Protein AF-A0A1R2C7C6-F1 (afdb_monomer_lite)

Structure (mmCIF, N/CA/C/O backbone):
data_AF-A0A1R2C7C6-F1
#
_entry.id   AF-A0A1R2C7C6-F1
#
loop_
_atom_site.group_PDB
_atom_site.id
_atom_site.type_symbol
_atom_site.label_atom_id
_atom_site.label_alt_id
_atom_site.label_comp_id
_atom_site.label_asym_id
_atom_site.label_entity_id
_atom_site.label_seq_id
_atom_site.pdbx_PDB_ins_code
_atom_site.Cartn_x
_atom_site.Cartn_y
_atom_site.Cartn_z
_atom_site.occupancy
_atom_site.B_iso_or_equiv
_atom_site.auth_seq_id
_atom_site.auth_comp_id
_atom_site.auth_asym_id
_atom_site.auth_atom_id
_atom_site.pdbx_PDB_model_num
ATOM 1 N N . MET A 1 1 ? -15.044 -2.190 -12.563 1.00 42.47 1 MET A N 1
ATOM 2 C CA . MET A 1 1 ? -13.770 -2.725 -12.039 1.00 42.47 1 MET A CA 1
ATOM 3 C C . MET A 1 1 ? -14.100 -3.785 -11.008 1.00 42.47 1 MET A C 1
ATOM 5 O O . MET A 1 1 ? -14.872 -3.488 -10.106 1.00 42.47 1 MET A O 1
ATOM 9 N N . GLN A 1 2 ? -13.589 -5.001 -11.181 1.00 25.98 2 GLN A N 1
ATOM 10 C CA . GLN A 1 2 ? -13.716 -6.098 -10.220 1.00 25.98 2 GLN A CA 1
ATOM 11 C C . GLN A 1 2 ? -12.350 -6.311 -9.568 1.00 25.98 2 GLN A C 1
ATOM 13 O O . GLN A 1 2 ? -11.347 -6.401 -10.265 1.00 25.98 2 GLN A O 1
ATOM 18 N N . THR A 1 3 ? -12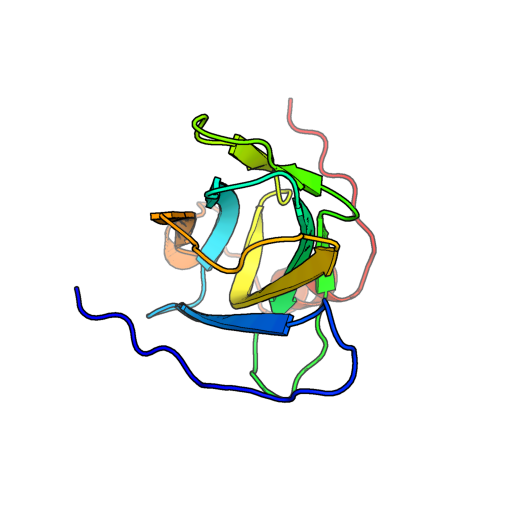.328 -6.350 -8.241 1.00 33.88 3 THR A N 1
ATOM 19 C CA . THR A 1 3 ? -11.130 -6.585 -7.433 1.00 33.88 3 THR A CA 1
ATOM 20 C C . THR A 1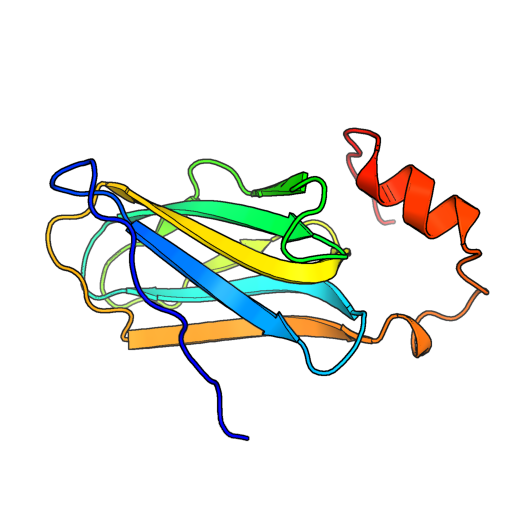 3 ? -11.215 -8.005 -6.890 1.00 33.88 3 THR A C 1
ATOM 22 O O . THR A 1 3 ? -12.184 -8.326 -6.202 1.00 33.88 3 THR A O 1
ATOM 25 N N . GLU A 1 4 ? -10.229 -8.853 -7.177 1.00 34.47 4 GLU A N 1
ATOM 26 C CA . GLU A 1 4 ? -10.112 -10.164 -6.531 1.00 34.47 4 GLU A CA 1
ATOM 27 C C . GLU A 1 4 ? -9.327 -10.039 -5.219 1.00 34.47 4 GLU A C 1
ATOM 29 O O . GLU A 1 4 ? -8.261 -9.424 -5.164 1.00 34.47 4 GLU A O 1
ATOM 34 N N . ILE A 1 5 ? -9.878 -10.610 -4.145 1.00 45.88 5 ILE A N 1
ATOM 35 C CA . ILE A 1 5 ? -9.259 -10.671 -2.817 1.00 45.88 5 ILE A CA 1
ATOM 36 C C . ILE A 1 5 ? -8.723 -12.092 -2.626 1.00 45.88 5 ILE A C 1
ATOM 38 O O . ILE A 1 5 ? -9.503 -13.041 -2.547 1.00 45.88 5 ILE A O 1
ATOM 42 N N . LEU A 1 6 ? -7.401 -12.242 -2.527 1.00 52.50 6 LEU A N 1
ATOM 43 C CA . LEU A 1 6 ? -6.754 -13.511 -2.180 1.00 52.50 6 LEU A CA 1
ATOM 44 C C . LEU A 1 6 ? -6.628 -13.616 -0.644 1.00 52.50 6 LEU A C 1
ATOM 46 O O . LEU A 1 6 ? -5.908 -12.842 -0.016 1.00 52.50 6 LEU A O 1
ATOM 50 N N . ASN A 1 7 ? -7.371 -14.552 -0.051 1.00 52.28 7 ASN A N 1
ATOM 51 C CA . ASN A 1 7 ? -7.373 -14.950 1.372 1.00 52.28 7 ASN A CA 1
ATOM 52 C C . ASN A 1 7 ? -6.259 -15.994 1.649 1.00 52.28 7 ASN A C 1
ATOM 54 O O . ASN A 1 7 ? -5.858 -16.673 0.713 1.00 52.28 7 ASN A O 1
ATOM 58 N N . HIS A 1 8 ? -5.770 -16.310 2.859 1.00 44.34 8 HIS A N 1
ATOM 59 C CA . HIS A 1 8 ? -5.776 -15.728 4.213 1.00 44.34 8 HIS A CA 1
ATOM 60 C C . HIS A 1 8 ? -4.809 -16.626 5.028 1.00 44.34 8 HIS A C 1
ATOM 62 O O . HIS A 1 8 ? -5.136 -17.790 5.237 1.00 44.34 8 HIS A O 1
ATOM 68 N N . ASP A 1 9 ? -3.660 -16.138 5.504 1.00 39.53 9 ASP A N 1
ATOM 69 C CA . ASP A 1 9 ? -2.874 -16.865 6.521 1.00 39.53 9 ASP A CA 1
ATOM 70 C C . ASP A 1 9 ? -3.230 -16.310 7.905 1.00 39.53 9 ASP A C 1
ATOM 72 O O . ASP A 1 9 ? -3.153 -15.102 8.151 1.00 39.53 9 ASP A O 1
ATOM 76 N N . ILE A 1 10 ? -3.709 -17.189 8.790 1.00 48.78 10 ILE A N 1
ATOM 77 C CA . ILE A 1 10 ? -4.137 -16.874 10.158 1.00 48.78 10 ILE A CA 1
ATOM 78 C C . ILE A 1 10 ? -3.099 -17.449 11.121 1.00 48.78 10 ILE A C 1
ATOM 80 O O . ILE A 1 10 ? -3.286 -18.536 11.651 1.00 48.78 10 ILE A O 1
ATOM 84 N N . GLU A 1 11 ? -2.039 -16.695 11.404 1.00 39.22 11 GLU A N 1
ATOM 85 C CA . GLU A 1 11 ? -1.188 -16.939 12.579 1.00 39.22 11 GLU A CA 1
ATOM 86 C C . GLU A 1 11 ? -0.814 -15.629 13.280 1.00 39.22 11 GLU A C 1
ATOM 88 O O . GLU A 1 11 ? 0.323 -15.176 13.310 1.00 39.22 11 GLU A O 1
ATOM 93 N N . SER A 1 12 ? -1.839 -14.987 13.839 1.00 43.91 12 SER A N 1
ATOM 94 C CA . SER A 1 12 ? -1.814 -14.187 15.071 1.00 43.91 12 SER A CA 1
ATOM 95 C C . SER A 1 12 ? -3.255 -13.723 15.294 1.00 43.91 12 SER A C 1
ATOM 97 O O . SER A 1 12 ? -3.919 -13.282 14.353 1.00 43.91 12 SER A O 1
ATOM 99 N N . LYS A 1 13 ? -3.798 -13.870 16.510 1.00 57.09 13 LYS A N 1
ATOM 100 C CA . LYS A 1 13 ? -5.247 -13.714 16.761 1.00 57.09 13 LYS A CA 1
ATOM 101 C C . LYS A 1 13 ? -5.834 -12.365 16.309 1.00 57.09 13 LYS A C 1
ATOM 103 O O . LYS A 1 13 ? -7.041 -12.315 16.089 1.00 57.09 13 LYS A O 1
ATOM 108 N N . ASN A 1 14 ? -5.022 -11.331 16.063 1.00 68.06 14 ASN A N 1
ATOM 109 C CA . ASN A 1 14 ? -5.485 -10.005 15.638 1.00 68.06 14 ASN A CA 1
ATOM 110 C C . ASN A 1 14 ? -4.760 -9.410 14.421 1.00 68.06 14 ASN A C 1
ATOM 112 O O . ASN A 1 14 ? -5.026 -8.252 14.098 1.00 68.06 14 ASN A O 1
ATOM 116 N N . SER A 1 15 ? -3.899 -10.167 13.729 1.00 78.00 15 SER A N 1
ATOM 117 C CA . SER A 1 15 ? -3.237 -9.665 12.521 1.00 78.00 15 SER A CA 1
ATOM 118 C C . SER A 1 15 ? -3.628 -10.433 11.269 1.00 78.00 15 SER A C 1
ATOM 120 O O . SER A 1 15 ? -3.767 -11.653 11.293 1.00 78.00 15 SER A O 1
ATOM 122 N N . PHE A 1 16 ? -3.785 -9.713 10.165 1.00 83.19 16 PHE A N 1
ATOM 123 C CA . PHE A 1 16 ? -4.037 -10.290 8.849 1.00 83.19 16 PHE A CA 1
ATOM 124 C C . PHE A 1 16 ? -3.449 -9.391 7.766 1.00 83.19 16 PHE A C 1
ATOM 126 O O . PHE A 1 16 ? -3.108 -8.235 8.020 1.00 83.19 16 PHE A O 1
ATOM 133 N N . SER A 1 17 ? -3.362 -9.914 6.549 1.00 87.81 17 SER A N 1
ATOM 134 C CA . SER A 1 17 ? -2.851 -9.167 5.408 1.00 87.81 17 SER A CA 1
ATOM 135 C C . SER A 1 17 ? -3.863 -9.164 4.275 1.00 87.81 17 SER A C 1
ATOM 137 O O . SER A 1 17 ? -4.523 -10.168 4.023 1.00 87.81 17 SER A O 1
ATOM 139 N N . VAL A 1 18 ? -3.937 -8.045 3.563 1.00 87.88 18 VAL A N 1
ATOM 140 C CA . VAL A 1 18 ? -4.631 -7.937 2.277 1.00 87.88 18 VAL A CA 1
ATOM 141 C C . VAL A 1 18 ? -3.586 -7.675 1.212 1.00 87.88 18 VAL A C 1
ATOM 143 O O . VAL A 1 18 ? -2.789 -6.747 1.354 1.00 87.88 18 VAL A O 1
ATOM 146 N N . ILE A 1 19 ? -3.585 -8.483 0.156 1.00 90.12 19 ILE A N 1
ATOM 147 C CA . ILE A 1 19 ? -2.737 -8.275 -1.015 1.00 90.12 19 ILE A CA 1
ATOM 148 C C . ILE A 1 19 ? -3.633 -7.886 -2.183 1.00 90.12 19 ILE A C 1
ATOM 150 O O . ILE A 1 19 ? -4.606 -8.571 -2.485 1.00 90.12 19 ILE A O 1
ATOM 154 N N . LEU A 1 20 ? -3.289 -6.781 -2.833 1.00 87.56 20 LEU A N 1
ATOM 155 C CA . LEU A 1 20 ? -3.960 -6.266 -4.016 1.00 87.56 20 LEU A CA 1
ATOM 156 C C . LEU A 1 20 ? -3.004 -6.343 -5.202 1.00 87.56 20 LEU A C 1
ATOM 158 O O . LEU A 1 20 ? -1.845 -5.935 -5.085 1.00 87.56 20 LEU A O 1
ATOM 162 N N . SER A 1 21 ? -3.495 -6.835 -6.337 1.00 88.00 21 SER A N 1
ATOM 163 C CA . SER A 1 21 ? -2.807 -6.725 -7.623 1.00 88.00 21 SER A CA 1
ATOM 164 C C . SER A 1 21 ? -3.324 -5.498 -8.370 1.00 88.00 21 SER A C 1
ATOM 166 O O . SER A 1 21 ? -4.524 -5.236 -8.381 1.00 88.00 21 SER A O 1
ATOM 168 N N . LEU A 1 22 ? -2.416 -4.728 -8.961 1.00 83.81 22 LEU A N 1
ATOM 169 C CA . LEU A 1 22 ? -2.742 -3.628 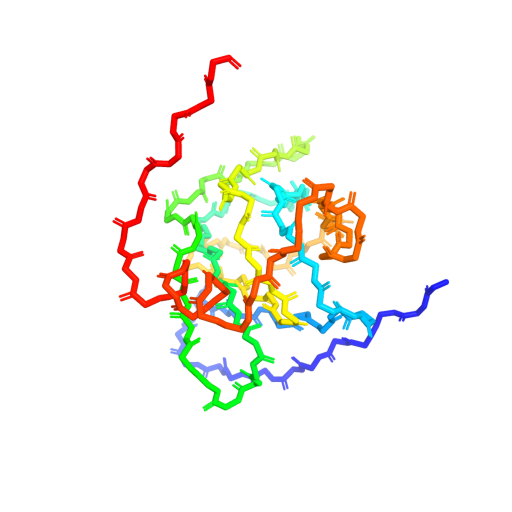-9.864 1.00 83.81 22 LEU A CA 1
ATOM 170 C C . LEU A 1 22 ? -2.782 -4.154 -11.298 1.00 83.81 22 LEU A C 1
ATOM 172 O O . LEU A 1 22 ? -1.993 -5.034 -11.636 1.00 83.81 22 LEU A O 1
ATOM 176 N N . ASP A 1 23 ? -3.618 -3.589 -12.166 1.00 79.50 23 ASP A N 1
ATOM 177 C CA . ASP A 1 23 ? -3.716 -4.010 -13.577 1.00 79.50 23 ASP A CA 1
ATOM 178 C C . ASP A 1 23 ? -2.384 -3.846 -14.327 1.00 79.50 23 ASP A C 1
ATOM 180 O O . ASP A 1 23 ? -1.995 -4.677 -15.149 1.00 79.50 23 ASP A O 1
ATOM 184 N N . GLU A 1 24 ? -1.593 -2.849 -13.944 1.00 79.25 24 GLU A N 1
ATOM 185 C CA . GLU A 1 24 ? -0.283 -2.546 -14.513 1.00 79.25 24 GLU A CA 1
ATOM 186 C C . GLU A 1 24 ? 0.679 -1.983 -13.461 1.00 79.25 24 GLU A C 1
ATOM 188 O O . GLU A 1 24 ? 0.288 -1.662 -12.334 1.00 79.25 24 GLU A O 1
ATOM 193 N N . LEU A 1 25 ? 1.958 -1.873 -13.824 1.00 81.62 25 LEU A N 1
ATOM 194 C CA . LEU A 1 25 ? 2.967 -1.279 -12.953 1.00 81.62 25 LEU A CA 1
ATOM 195 C C . LEU A 1 25 ? 2.674 0.218 -12.761 1.00 81.62 25 LEU A C 1
ATOM 197 O O . LEU A 1 25 ? 2.629 0.989 -13.719 1.00 81.62 25 LEU A O 1
ATOM 201 N N . SER A 1 26 ? 2.494 0.629 -11.510 1.00 82.81 26 SER A N 1
ATOM 202 C CA . SER A 1 26 ? 2.074 1.985 -11.152 1.00 82.81 26 SER A CA 1
ATOM 203 C C . SER A 1 26 ? 2.891 2.530 -9.989 1.00 82.81 26 SER A C 1
ATOM 205 O O . SER A 1 26 ? 3.329 1.778 -9.126 1.00 82.81 26 SER A O 1
ATOM 207 N N . CYS A 1 27 ? 3.059 3.844 -9.912 1.00 86.44 27 CYS A N 1
ATOM 208 C CA . CYS A 1 27 ? 3.674 4.504 -8.767 1.00 86.44 27 CYS A CA 1
ATOM 209 C C . CYS A 1 27 ? 2.603 4.852 -7.730 1.00 86.44 27 CYS A C 1
ATOM 211 O O . CYS A 1 27 ? 1.806 5.779 -7.911 1.00 86.44 27 CYS A O 1
ATOM 213 N N . LEU A 1 28 ? 2.580 4.098 -6.630 1.00 85.94 28 LEU A N 1
ATOM 214 C CA . LEU A 1 28 ? 1.631 4.263 -5.535 1.00 85.94 28 LEU A CA 1
ATOM 215 C C . LEU A 1 28 ? 1.996 5.493 -4.697 1.00 85.94 28 LEU A C 1
ATOM 217 O O . LEU A 1 28 ? 3.031 5.525 -4.028 1.00 85.94 28 LEU A O 1
ATOM 221 N N . ARG A 1 29 ? 1.115 6.496 -4.681 1.00 86.38 29 ARG A N 1
ATOM 222 C CA . ARG A 1 29 ? 1.297 7.750 -3.929 1.00 86.38 29 ARG A CA 1
ATOM 223 C C . ARG A 1 29 ? 0.672 7.701 -2.543 1.00 86.38 29 ARG A C 1
ATOM 225 O O . ARG A 1 29 ? 1.248 8.229 -1.587 1.00 86.38 29 ARG A O 1
ATOM 232 N N . SER A 1 30 ? -0.511 7.100 -2.438 1.00 86.44 30 SER A N 1
ATOM 233 C CA . SER A 1 30 ? -1.186 6.932 -1.159 1.00 86.44 30 SER A CA 1
ATOM 234 C C . SER A 1 30 ? -2.207 5.807 -1.161 1.00 86.44 30 SER A C 1
ATOM 236 O O . SER A 1 30 ? -2.832 5.522 -2.180 1.00 86.44 30 SER A O 1
ATOM 238 N N . VAL A 1 31 ? -2.457 5.264 0.024 1.00 88.38 31 VAL A N 1
ATOM 239 C CA . VAL A 1 31 ? -3.586 4.379 0.312 1.00 88.38 31 VAL A CA 1
ATOM 240 C C . VAL A 1 31 ? -4.622 5.159 1.108 1.00 88.38 31 VAL A C 1
ATOM 242 O O . VAL A 1 31 ? -4.279 5.792 2.107 1.00 88.38 31 VAL A O 1
ATOM 245 N N . LEU A 1 32 ? -5.877 5.133 0.674 1.00 87.31 32 LEU A N 1
ATOM 246 C CA . LEU A 1 32 ? -6.999 5.671 1.427 1.00 87.31 32 LEU A CA 1
ATOM 247 C C . LEU A 1 32 ? -7.768 4.500 2.000 1.00 87.31 32 LEU A C 1
ATOM 249 O O . LEU A 1 32 ? -8.135 3.579 1.277 1.00 87.31 32 LEU A O 1
ATOM 253 N N . ILE A 1 33 ? -7.999 4.534 3.302 1.00 87.31 33 ILE A N 1
ATOM 254 C CA . ILE A 1 33 ? -8.653 3.437 3.996 1.00 87.31 33 ILE A CA 1
ATOM 255 C C . ILE A 1 33 ? -9.663 3.972 5.000 1.00 87.31 33 ILE A C 1
ATOM 257 O O . ILE A 1 33 ? -9.373 4.887 5.774 1.00 87.31 33 ILE A O 1
ATOM 261 N N . LYS A 1 34 ? -10.852 3.377 4.989 1.00 83.94 34 LYS A N 1
ATOM 262 C CA . LYS A 1 34 ? -11.884 3.553 6.005 1.00 83.94 34 LYS A CA 1
ATOM 263 C C . LYS A 1 34 ? -12.074 2.224 6.718 1.00 83.94 34 LYS A C 1
ATOM 265 O O . LYS A 1 34 ? -12.349 1.204 6.086 1.00 83.94 34 LYS A O 1
ATOM 270 N N . TYR A 1 35 ? -11.913 2.236 8.033 1.00 83.25 35 TYR A N 1
ATOM 271 C CA . TYR A 1 35 ? -11.935 1.029 8.850 1.00 83.25 35 TYR A CA 1
ATOM 272 C C . TYR A 1 35 ? -12.953 1.162 9.983 1.00 83.25 35 TYR A C 1
ATOM 274 O O . TYR A 1 35 ? -13.168 2.254 10.518 1.00 83.25 35 TYR A O 1
ATOM 282 N N . SER A 1 36 ? -13.604 0.052 10.338 1.00 82.44 36 SER A N 1
ATOM 283 C CA . SER A 1 36 ? -14.685 0.045 11.329 1.00 82.44 36 SER A CA 1
ATOM 284 C C . SER A 1 36 ? -14.223 0.340 12.751 1.00 82.44 36 SER A C 1
ATOM 286 O O . SER A 1 36 ? -15.036 0.746 13.570 1.00 82.44 36 SER A O 1
ATOM 288 N N . THR A 1 37 ? -12.950 0.149 13.079 1.00 84.12 37 THR A N 1
ATOM 289 C CA . THR A 1 37 ? -12.397 0.408 14.418 1.00 84.12 37 THR A CA 1
ATOM 290 C C . THR A 1 37 ? -11.032 1.079 14.315 1.00 84.12 37 THR A C 1
ATOM 292 O O . THR A 1 37 ? -10.583 1.456 13.233 1.00 84.12 37 THR A O 1
ATOM 295 N N . ARG A 1 38 ? -10.346 1.258 15.448 1.00 86.38 38 ARG A N 1
ATOM 296 C CA . ARG A 1 38 ? -8.918 1.569 15.420 1.00 86.38 38 ARG A CA 1
ATOM 297 C C . ARG A 1 38 ? -8.146 0.350 14.913 1.00 86.38 38 ARG A C 1
ATOM 299 O O . ARG A 1 38 ? -8.414 -0.762 15.365 1.00 86.38 38 ARG A O 1
ATOM 306 N N . ALA A 1 39 ? -7.192 0.575 14.016 1.00 87.50 39 ALA A N 1
ATOM 307 C CA . ALA A 1 39 ? -6.205 -0.426 13.643 1.00 87.50 39 ALA A CA 1
ATOM 308 C C . ALA A 1 39 ? -4.831 0.201 13.393 1.00 87.50 39 ALA A C 1
ATOM 310 O O . ALA A 1 39 ? -4.719 1.384 13.060 1.00 87.50 39 ALA A O 1
ATOM 311 N N . VAL A 1 40 ? -3.790 -0.607 13.566 1.00 90.31 40 VAL A N 1
ATOM 312 C CA . VAL A 1 40 ? -2.413 -0.263 13.196 1.00 90.31 40 VAL A CA 1
ATOM 313 C C . VAL A 1 40 ? -2.062 -1.057 11.953 1.00 90.31 40 VAL A C 1
ATOM 315 O O . VAL A 1 40 ? -2.181 -2.281 11.969 1.00 90.31 40 VAL A O 1
ATOM 318 N N . ILE A 1 41 ? -1.640 -0.377 10.888 1.00 91.38 41 ILE A N 1
ATOM 319 C CA . ILE A 1 41 ? -1.347 -1.032 9.614 1.00 91.38 41 ILE A CA 1
ATOM 320 C C . ILE A 1 41 ? 0.051 -0.713 9.086 1.00 91.38 41 ILE A C 1
ATOM 322 O O . ILE A 1 41 ? 0.577 0.384 9.282 1.00 91.38 41 ILE A O 1
ATOM 326 N N . ASN A 1 42 ? 0.634 -1.656 8.354 1.00 93.56 42 ASN A N 1
ATOM 327 C CA . ASN A 1 42 ? 1.769 -1.414 7.469 1.00 93.56 42 ASN A CA 1
ATOM 328 C C . ASN A 1 42 ? 1.311 -1.484 6.018 1.00 93.56 42 ASN A C 1
ATOM 330 O O . ASN A 1 42 ? 0.431 -2.270 5.681 1.00 93.56 42 ASN A O 1
ATOM 334 N N . VAL A 1 43 ? 1.959 -0.708 5.156 1.00 93.69 43 VAL A N 1
ATOM 335 C CA . VAL A 1 43 ? 1.790 -0.805 3.705 1.00 93.69 43 VAL A CA 1
ATOM 336 C C . VAL A 1 43 ? 3.133 -1.186 3.105 1.00 93.69 43 VAL A C 1
ATOM 338 O O . VAL A 1 43 ? 4.144 -0.545 3.395 1.00 93.69 43 VAL A O 1
ATOM 341 N N . SER A 1 44 ? 3.143 -2.215 2.270 1.00 94.06 44 SER A N 1
ATOM 342 C CA . SER A 1 44 ? 4.310 -2.657 1.511 1.00 94.06 44 SER A CA 1
ATOM 343 C C . SER A 1 44 ? 3.945 -2.808 0.036 1.00 94.06 44 SER A C 1
ATOM 345 O O . SER A 1 44 ? 2.785 -3.035 -0.297 1.00 94.06 44 SER A O 1
ATOM 347 N N . VAL A 1 45 ? 4.923 -2.683 -0.852 1.00 92.88 45 VAL A N 1
ATOM 348 C CA . VAL A 1 45 ? 4.737 -2.792 -2.303 1.00 92.88 45 VAL A CA 1
ATOM 349 C C . VAL A 1 45 ? 5.758 -3.742 -2.915 1.00 92.88 45 VAL A C 1
ATOM 351 O O . VAL A 1 45 ? 6.852 -3.903 -2.377 1.00 92.88 45 VAL A O 1
ATOM 354 N N . ALA A 1 46 ? 5.405 -4.370 -4.034 1.00 89.31 46 ALA A N 1
ATOM 355 C CA . ALA A 1 46 ? 6.299 -5.252 -4.780 1.00 89.31 46 ALA A CA 1
ATOM 356 C C . ALA A 1 46 ? 6.003 -5.222 -6.289 1.00 89.31 46 ALA A C 1
ATOM 358 O O . ALA A 1 46 ? 4.884 -4.924 -6.717 1.00 89.31 46 ALA A O 1
ATOM 359 N N . LYS A 1 47 ? 7.004 -5.570 -7.108 1.00 85.69 47 LYS A N 1
ATOM 360 C CA . LYS A 1 47 ? 6.860 -5.798 -8.564 1.00 85.69 47 LYS A CA 1
ATOM 361 C C . LYS A 1 47 ? 6.330 -7.195 -8.908 1.00 85.69 47 LYS A C 1
ATOM 363 O O . LYS A 1 47 ? 5.695 -7.374 -9.939 1.00 85.69 47 LYS A O 1
ATOM 368 N N . SER A 1 48 ? 6.603 -8.176 -8.053 1.00 85.38 48 SER A N 1
ATOM 369 C CA . SER A 1 48 ? 6.213 -9.580 -8.212 1.00 85.38 48 SER A CA 1
ATOM 370 C C . SER A 1 48 ? 5.683 -10.106 -6.884 1.00 85.38 48 SER A C 1
ATOM 372 O O . SER A 1 48 ? 6.189 -9.708 -5.835 1.00 85.38 48 SER A O 1
ATOM 374 N N . LEU A 1 49 ? 4.696 -11.002 -6.924 1.00 81.94 49 LEU A N 1
ATOM 375 C CA . LEU A 1 49 ? 4.073 -11.576 -5.729 1.00 81.94 49 LEU A CA 1
ATOM 376 C C . LEU A 1 49 ? 5.094 -12.312 -4.841 1.00 81.94 49 LEU A C 1
ATOM 378 O O . LEU A 1 49 ? 5.082 -12.155 -3.623 1.00 81.94 49 LEU A O 1
ATOM 382 N N . ASN A 1 50 ? 6.023 -13.036 -5.475 1.00 86.44 50 ASN A N 1
ATOM 383 C CA . ASN A 1 50 ? 7.095 -13.793 -4.816 1.00 86.44 50 ASN A CA 1
ATOM 384 C C . ASN A 1 50 ? 8.403 -12.988 -4.690 1.00 86.44 50 ASN A C 1
ATOM 386 O O . ASN A 1 50 ? 9.455 -13.552 -4.398 1.00 86.44 50 ASN A O 1
ATOM 390 N N . GLY A 1 51 ? 8.366 -11.688 -4.996 1.00 83.19 51 GLY A N 1
ATOM 391 C CA . GLY A 1 51 ? 9.537 -10.818 -4.985 1.00 83.19 51 GLY A CA 1
ATOM 392 C C . GLY A 1 51 ? 9.807 -10.173 -3.627 1.00 83.19 51 GLY A C 1
ATOM 393 O O . GLY A 1 51 ? 9.155 -10.448 -2.619 1.00 83.19 51 GLY A O 1
ATOM 394 N N . GLN A 1 52 ? 10.770 -9.251 -3.620 1.00 87.12 52 GLN A N 1
ATOM 395 C CA . GLN A 1 52 ? 11.046 -8.416 -2.458 1.00 87.12 52 GLN A CA 1
ATOM 396 C C . GLN A 1 52 ? 9.901 -7.425 -2.214 1.00 87.12 52 GLN A C 1
ATOM 398 O O . GLN A 1 52 ? 9.491 -6.684 -3.109 1.00 87.12 52 GLN A O 1
ATOM 403 N N . TRP A 1 53 ? 9.429 -7.391 -0.968 1.00 89.31 53 TRP A N 1
ATOM 404 C CA . TRP A 1 53 ? 8.438 -6.430 -0.498 1.00 89.31 53 TRP A CA 1
ATOM 405 C C . TRP A 1 53 ? 9.125 -5.228 0.144 1.00 89.31 53 TRP A C 1
ATOM 407 O O . TRP A 1 53 ? 9.843 -5.357 1.136 1.00 89.31 53 TRP A O 1
ATOM 417 N N . VAL A 1 54 ? 8.870 -4.045 -0.404 1.00 91.19 54 VAL A N 1
ATOM 418 C CA . VAL A 1 54 ? 9.412 -2.774 0.082 1.00 91.19 54 VAL A CA 1
ATOM 419 C C . VAL A 1 54 ? 8.375 -2.106 0.964 1.00 91.19 54 VAL A C 1
ATOM 421 O O . VAL A 1 54 ? 7.234 -1.898 0.551 1.00 91.19 54 VAL A O 1
ATOM 424 N N . ARG A 1 55 ? 8.744 -1.763 2.198 1.00 91.00 55 ARG A N 1
ATOM 425 C CA . ARG A 1 55 ? 7.815 -1.128 3.136 1.00 91.00 55 ARG A CA 1
ATOM 426 C C . ARG A 1 55 ? 7.630 0.347 2.781 1.00 91.00 55 ARG A C 1
ATOM 428 O O . ARG A 1 55 ? 8.565 1.129 2.890 1.00 91.00 55 ARG A O 1
ATOM 435 N N . ALA A 1 56 ? 6.409 0.709 2.400 1.00 90.00 56 ALA A N 1
ATOM 436 C CA . ALA A 1 56 ? 6.021 2.048 1.965 1.00 90.00 56 ALA A CA 1
ATOM 437 C C . ALA A 1 56 ? 5.480 2.923 3.108 1.00 90.00 56 ALA A C 1
ATOM 439 O O . ALA A 1 56 ? 5.651 4.138 3.105 1.00 90.00 56 ALA A O 1
ATOM 440 N N . ALA A 1 57 ? 4.823 2.311 4.098 1.00 91.81 57 ALA A N 1
ATOM 441 C CA . ALA A 1 57 ? 4.374 2.982 5.314 1.00 91.81 57 ALA A CA 1
ATOM 442 C C . ALA A 1 57 ? 4.429 2.021 6.506 1.00 91.81 57 ALA A C 1
ATOM 444 O O . ALA A 1 57 ? 4.174 0.822 6.362 1.00 91.81 57 ALA A O 1
ATOM 445 N N . ARG A 1 58 ? 4.749 2.549 7.692 1.00 92.38 58 ARG A N 1
ATOM 446 C CA . ARG A 1 58 ? 4.906 1.763 8.921 1.00 92.38 58 ARG A CA 1
ATOM 447 C C . ARG A 1 58 ? 3.991 2.278 10.025 1.00 92.38 58 ARG A C 1
ATOM 449 O O . ARG A 1 58 ? 3.954 3.480 10.266 1.00 92.38 58 ARG A O 1
ATOM 456 N N . ASN A 1 59 ? 3.330 1.355 10.721 1.00 91.25 59 ASN A N 1
ATOM 457 C CA . ASN A 1 59 ? 2.506 1.598 11.905 1.00 91.25 59 ASN A CA 1
ATOM 458 C C . ASN A 1 59 ? 1.499 2.748 11.718 1.00 91.25 59 ASN A C 1
ATOM 460 O O . ASN A 1 59 ? 1.268 3.549 12.625 1.00 91.25 59 ASN A O 1
ATOM 464 N N . ALA A 1 60 ? 0.913 2.854 10.526 1.00 89.56 60 ALA A N 1
ATOM 465 C CA . ALA A 1 60 ? -0.097 3.852 10.234 1.00 89.56 60 ALA A CA 1
ATOM 466 C C . ALA A 1 60 ? -1.356 3.545 11.051 1.00 89.56 60 ALA A C 1
ATOM 468 O O . ALA A 1 60 ? -1.926 2.460 10.957 1.00 89.56 60 ALA A O 1
ATOM 469 N N . ILE A 1 61 ? -1.786 4.510 11.861 1.00 89.94 61 ILE A N 1
ATOM 470 C CA . ILE A 1 61 ? -2.988 4.371 12.679 1.00 89.94 61 ILE A CA 1
ATOM 471 C C . ILE A 1 61 ? -4.189 4.825 11.854 1.00 89.94 61 ILE A C 1
ATOM 473 O O . ILE A 1 61 ? -4.252 5.973 11.403 1.00 89.94 61 ILE A O 1
ATOM 477 N N . VAL A 1 62 ? -5.152 3.925 11.694 1.00 87.12 62 VAL A N 1
ATOM 478 C CA . VAL A 1 62 ? -6.477 4.213 11.141 1.00 87.12 62 VAL A CA 1
ATOM 479 C C . VAL A 1 62 ? -7.483 4.182 12.283 1.00 87.12 62 VAL A C 1
ATOM 481 O O . VAL A 1 62 ? -7.350 3.383 13.209 1.00 87.12 62 VAL A O 1
ATOM 484 N N . THR A 1 63 ? -8.452 5.090 12.270 1.00 85.81 63 THR A N 1
ATOM 485 C CA . THR A 1 63 ? -9.452 5.230 13.335 1.00 85.81 63 THR A CA 1
ATOM 486 C C . THR A 1 63 ? -10.861 5.171 12.764 1.00 85.81 63 THR A C 1
ATOM 488 O O . THR A 1 63 ? -11.072 5.358 11.566 1.00 85.81 63 THR A O 1
ATOM 491 N N . HIS A 1 64 ? -11.826 4.890 13.639 1.00 83.12 64 HIS A N 1
ATOM 492 C CA . HIS A 1 64 ? -13.220 4.690 13.266 1.00 83.12 64 HIS A CA 1
ATOM 493 C C . HIS A 1 64 ? -13.801 5.872 12.468 1.00 83.12 64 HIS A C 1
ATOM 495 O O . HIS A 1 64 ? -13.625 7.038 12.829 1.00 83.12 64 HIS A O 1
ATOM 501 N N . SER A 1 65 ? -14.560 5.543 11.418 1.00 70.94 65 SER A N 1
ATOM 502 C CA . SER A 1 65 ? -15.456 6.450 10.682 1.00 70.94 65 SER A CA 1
ATOM 503 C C . SER A 1 65 ? -14.820 7.630 9.938 1.00 70.94 65 SER A C 1
ATOM 505 O O . SER A 1 65 ? -15.547 8.468 9.406 1.00 70.94 65 SER A O 1
ATOM 507 N N . LYS A 1 66 ? -13.490 7.681 9.800 1.00 79.56 66 LYS A N 1
ATOM 508 C CA . LYS A 1 66 ? -12.805 8.656 8.935 1.00 79.56 66 LYS A CA 1
ATOM 509 C C . LYS A 1 66 ? -11.970 7.944 7.879 1.00 79.56 66 LYS A C 1
ATOM 511 O O . LYS A 1 66 ? -11.237 7.012 8.193 1.00 79.56 66 LYS A O 1
ATOM 516 N N . ILE A 1 67 ? -12.058 8.415 6.634 1.00 80.88 67 ILE A N 1
ATOM 517 C CA . ILE A 1 67 ? -11.116 8.006 5.591 1.00 80.88 67 ILE A CA 1
ATOM 518 C C . ILE A 1 67 ? -9.744 8.548 5.987 1.00 80.88 67 ILE A C 1
ATOM 520 O O . ILE A 1 67 ? -9.574 9.750 6.213 1.00 80.88 67 ILE A O 1
ATOM 524 N N . ARG A 1 68 ? -8.763 7.655 6.092 1.00 87.44 68 ARG A N 1
ATOM 525 C CA . ARG A 1 68 ? -7.378 8.011 6.376 1.00 87.44 68 ARG A CA 1
ATOM 526 C C . ARG A 1 68 ? -6.542 7.848 5.120 1.00 87.44 68 ARG A C 1
ATOM 528 O O . ARG A 1 68 ? -6.475 6.760 4.562 1.00 87.44 68 ARG A O 1
ATOM 535 N N . THR A 1 69 ? -5.853 8.917 4.735 1.00 88.12 69 THR A N 1
ATOM 536 C CA . THR A 1 69 ? -4.849 8.887 3.669 1.00 88.12 69 THR A CA 1
ATOM 537 C C . THR A 1 69 ? -3.475 8.581 4.254 1.00 88.12 69 THR A C 1
ATOM 539 O O . THR A 1 69 ? -2.981 9.306 5.120 1.00 88.12 69 THR A O 1
ATOM 542 N N . ILE A 1 70 ? -2.843 7.521 3.763 1.00 88.25 70 ILE A N 1
ATOM 543 C CA . ILE A 1 70 ? -1.503 7.072 4.140 1.00 88.25 70 ILE A CA 1
ATOM 544 C C . ILE A 1 70 ? -0.593 7.316 2.942 1.00 88.25 70 ILE A C 1
ATOM 546 O O . ILE A 1 70 ? -0.764 6.687 1.901 1.00 88.25 70 ILE A O 1
ATOM 550 N N . LYS A 1 71 ? 0.350 8.254 3.067 1.00 88.19 71 LYS A N 1
ATOM 551 C CA . LYS A 1 71 ? 1.308 8.572 1.998 1.00 88.19 71 LYS A CA 1
ATOM 552 C C . LYS A 1 71 ? 2.368 7.473 1.903 1.00 88.19 71 LYS A C 1
ATOM 554 O O . LYS A 1 71 ? 2.900 7.059 2.927 1.00 88.19 71 LYS A O 1
ATOM 559 N N . THR A 1 72 ? 2.675 7.041 0.683 1.00 82.56 72 THR A N 1
ATOM 560 C CA . THR A 1 72 ? 3.602 5.931 0.389 1.00 82.56 72 THR A CA 1
ATOM 561 C C . THR A 1 72 ? 4.845 6.360 -0.388 1.00 82.56 72 THR A C 1
ATOM 563 O O . THR A 1 72 ? 5.663 5.515 -0.724 1.00 82.56 72 THR A O 1
ATOM 566 N N . GLY A 1 73 ? 4.999 7.654 -0.689 1.00 76.81 73 GLY A N 1
ATOM 567 C CA . GLY A 1 73 ? 6.221 8.189 -1.304 1.00 76.81 73 GLY A CA 1
ATOM 568 C C . GLY A 1 73 ? 6.385 7.917 -2.803 1.00 76.81 73 GLY A C 1
ATOM 569 O O . GLY A 1 73 ? 7.501 8.011 -3.294 1.00 76.81 73 GLY A O 1
ATOM 570 N N . SER A 1 74 ? 5.301 7.612 -3.530 1.00 80.50 74 SER A N 1
ATOM 571 C CA . SER A 1 74 ? 5.310 7.371 -4.989 1.00 80.50 74 SER A CA 1
ATOM 572 C C . SER A 1 74 ? 6.116 6.138 -5.423 1.00 80.50 74 SER A C 1
ATOM 574 O O . SER A 1 74 ? 6.759 6.155 -6.469 1.00 80.50 74 SER A O 1
ATOM 576 N N . LEU A 1 75 ? 6.084 5.058 -4.641 1.00 82.50 75 LEU A N 1
ATOM 577 C CA . LEU A 1 75 ? 6.869 3.857 -4.932 1.00 82.50 75 LEU A CA 1
ATOM 578 C C . LEU A 1 75 ? 6.260 3.027 -6.078 1.00 82.50 75 LEU A C 1
ATOM 580 O O . LEU A 1 75 ? 5.041 2.822 -6.087 1.00 82.50 75 LEU A O 1
ATOM 584 N N . PRO A 1 76 ? 7.077 2.504 -7.013 1.00 85.69 76 PRO A N 1
ATOM 585 C CA . PRO A 1 76 ? 6.593 1.628 -8.073 1.00 85.69 76 PRO A CA 1
ATOM 586 C C . PRO A 1 76 ? 6.071 0.306 -7.493 1.00 85.69 76 PRO A C 1
ATOM 588 O O . PRO A 1 76 ? 6.710 -0.329 -6.657 1.00 85.69 76 PRO A O 1
ATOM 591 N N . ALA A 1 77 ? 4.898 -0.121 -7.944 1.00 87.94 77 ALA A N 1
ATOM 592 C CA . ALA A 1 77 ? 4.161 -1.252 -7.409 1.00 87.94 77 ALA A CA 1
ATOM 593 C C . ALA A 1 77 ? 3.365 -1.946 -8.520 1.00 87.94 77 ALA A C 1
ATOM 595 O O . ALA A 1 77 ? 2.719 -1.298 -9.340 1.00 87.94 77 ALA A O 1
ATOM 596 N N . LYS A 1 78 ? 3.393 -3.277 -8.528 1.00 88.19 78 LYS A N 1
ATOM 597 C CA . LYS A 1 78 ? 2.409 -4.136 -9.210 1.00 88.19 78 LYS A CA 1
ATOM 598 C C . LYS A 1 78 ? 1.510 -4.829 -8.184 1.00 88.19 78 LYS A C 1
ATOM 600 O O . LYS A 1 78 ? 0.362 -5.139 -8.478 1.00 88.19 78 LYS A O 1
ATOM 605 N N . TYR A 1 79 ? 2.027 -5.020 -6.972 1.00 90.31 79 TYR A N 1
ATOM 606 C CA . TYR A 1 79 ? 1.322 -5.570 -5.827 1.00 90.31 79 TYR A CA 1
ATOM 607 C C . TYR A 1 79 ? 1.440 -4.624 -4.633 1.00 90.31 79 TYR A C 1
ATOM 609 O O . TYR A 1 79 ? 2.497 -4.030 -4.405 1.00 90.31 79 TYR A O 1
ATOM 617 N N . VAL A 1 80 ? 0.365 -4.512 -3.858 1.00 92.12 80 VAL A N 1
ATOM 618 C CA . VAL A 1 80 ? 0.307 -3.741 -2.611 1.00 92.12 80 VAL A CA 1
ATOM 619 C C . VAL A 1 80 ? -0.170 -4.665 -1.501 1.00 92.12 80 VAL A C 1
ATOM 621 O O . VAL A 1 80 ? -1.225 -5.278 -1.621 1.00 92.12 80 VAL A O 1
ATOM 624 N N . LYS A 1 81 ? 0.595 -4.760 -0.416 1.00 93.44 81 LYS A N 1
ATOM 625 C CA . LYS A 1 81 ? 0.253 -5.525 0.782 1.00 93.44 81 LYS A CA 1
ATOM 626 C C . LYS A 1 81 ? -0.049 -4.569 1.918 1.00 93.44 81 LYS A C 1
ATOM 628 O O . LYS A 1 81 ? 0.753 -3.685 2.213 1.00 93.44 81 LYS A O 1
ATOM 633 N N . ILE A 1 82 ? -1.184 -4.770 2.568 1.00 92.12 82 ILE A N 1
ATOM 634 C CA . ILE A 1 82 ? -1.578 -4.046 3.770 1.00 92.12 82 ILE A CA 1
ATOM 635 C C . ILE A 1 82 ? -1.629 -5.050 4.909 1.00 92.12 82 ILE A C 1
ATOM 637 O O . ILE A 1 82 ? -2.492 -5.923 4.920 1.00 92.12 82 ILE A O 1
ATOM 641 N N . ASP A 1 83 ? -0.694 -4.935 5.847 1.00 91.06 83 ASP A N 1
ATOM 642 C CA . ASP A 1 83 ? -0.678 -5.752 7.056 1.00 91.06 83 ASP A CA 1
ATOM 643 C C . ASP A 1 83 ? -1.427 -5.007 8.154 1.00 91.06 83 ASP A C 1
ATOM 645 O O . ASP A 1 83 ? -1.001 -3.933 8.566 1.00 91.06 83 ASP A O 1
ATOM 649 N N . PHE A 1 84 ? -2.516 -5.575 8.648 1.00 87.50 84 PHE A N 1
ATOM 650 C CA . PHE A 1 84 ? -3.209 -5.111 9.840 1.00 87.50 84 PHE A CA 1
ATOM 651 C C . PHE A 1 84 ? -2.570 -5.820 11.026 1.00 87.50 84 PHE A C 1
ATOM 653 O O . PHE A 1 84 ? -2.636 -7.039 11.112 1.00 87.50 84 PHE A O 1
ATOM 660 N N . LEU A 1 85 ? -1.895 -5.074 11.895 1.00 87.25 85 LEU A N 1
ATOM 661 C CA . LEU A 1 85 ? -1.114 -5.624 13.006 1.00 87.25 85 LEU A CA 1
ATOM 662 C C . LEU A 1 85 ? -1.949 -5.763 14.281 1.00 87.25 85 LEU A C 1
ATOM 664 O O . LEU A 1 85 ? -1.776 -6.712 15.038 1.00 87.25 85 LEU A O 1
ATOM 668 N N . GLU A 1 86 ? -2.849 -4.807 14.512 1.00 81.00 86 GLU A N 1
ATOM 669 C CA . GLU A 1 86 ? -3.691 -4.720 15.706 1.00 81.00 86 GLU A CA 1
ATOM 670 C C . GLU A 1 86 ? -5.061 -4.141 15.331 1.00 81.00 86 GLU A C 1
ATOM 672 O O . GLU A 1 86 ? -5.122 -3.181 14.559 1.00 81.00 86 GLU A O 1
ATOM 677 N N . GLY A 1 87 ? -6.150 -4.680 15.894 1.00 64.12 87 GLY A N 1
ATOM 678 C CA . GLY A 1 87 ? -7.516 -4.163 15.739 1.00 64.12 87 GLY A CA 1
ATOM 679 C C . GLY A 1 87 ? -8.579 -5.141 16.256 1.00 64.12 87 GLY A C 1
ATOM 680 O O . GLY A 1 87 ? -8.446 -6.347 16.073 1.00 64.12 87 GLY A O 1
ATOM 681 N N . GLU A 1 88 ? -9.627 -4.629 16.910 1.00 61.16 88 GLU A N 1
ATOM 682 C CA . GLU A 1 88 ? -10.635 -5.455 17.607 1.00 61.16 88 GLU A CA 1
ATOM 683 C C . GLU A 1 88 ? -11.807 -5.924 16.724 1.00 61.16 88 GLU A C 1
ATOM 685 O O . GLU A 1 88 ? -12.535 -6.831 17.112 1.00 61.16 88 GLU A O 1
ATOM 690 N N . VAL A 1 89 ? -11.988 -5.377 15.517 1.00 57.47 89 VAL A N 1
ATOM 691 C CA . VAL A 1 89 ? -13.038 -5.803 14.571 1.00 57.47 89 VAL A CA 1
ATOM 692 C C . VAL A 1 89 ? -12.525 -5.665 13.135 1.00 57.47 89 VAL A C 1
ATOM 694 O O . VAL A 1 89 ? -11.841 -4.697 12.802 1.00 57.47 89 VAL A O 1
ATOM 697 N N . ARG A 1 90 ? -12.827 -6.653 12.283 1.00 67.44 90 ARG A N 1
ATOM 698 C CA . ARG A 1 90 ? -12.213 -6.848 10.957 1.00 67.44 90 ARG A CA 1
ATOM 699 C C . ARG A 1 90 ? -13.103 -6.415 9.791 1.00 67.44 90 ARG A C 1
ATOM 701 O O . ARG A 1 90 ? -13.449 -7.243 8.955 1.00 67.44 90 ARG A O 1
ATOM 708 N N . LEU A 1 91 ? -13.491 -5.140 9.720 1.00 71.25 91 LEU A N 1
ATOM 709 C CA . LEU A 1 91 ? -14.246 -4.636 8.568 1.00 71.25 91 LEU A CA 1
ATOM 710 C C . LEU A 1 91 ? -13.554 -3.435 7.917 1.00 71.25 91 LEU A C 1
ATOM 712 O O . LEU A 1 91 ? -13.618 -2.299 8.398 1.00 71.25 91 LEU A O 1
ATOM 716 N N . ILE 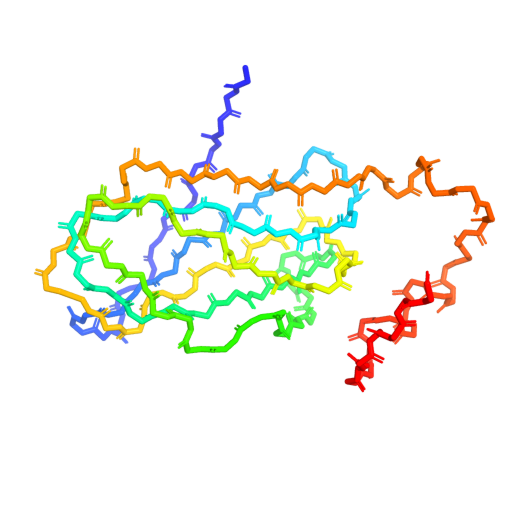A 1 92 ? -12.923 -3.707 6.773 1.00 80.81 92 ILE A N 1
ATOM 717 C CA . ILE A 1 92 ? -12.507 -2.679 5.820 1.00 80.81 92 ILE A CA 1
ATOM 718 C C . ILE A 1 92 ? -13.777 -2.176 5.139 1.00 80.81 92 ILE A C 1
ATOM 720 O O . ILE A 1 92 ? -14.421 -2.911 4.398 1.00 80.81 92 ILE A O 1
ATOM 724 N N . GLN A 1 93 ? -14.160 -0.936 5.430 1.00 82.44 93 GLN A N 1
ATOM 725 C CA . GLN A 1 93 ? -15.340 -0.313 4.830 1.00 82.44 93 GLN A CA 1
ATOM 726 C C . GLN A 1 93 ? -15.022 0.241 3.443 1.00 82.44 93 GLN A C 1
ATOM 728 O O . GLN A 1 93 ? -15.875 0.233 2.564 1.00 82.44 93 GLN A O 1
ATOM 733 N N . GLU A 1 94 ? -13.801 0.741 3.263 1.00 81.50 94 GLU A N 1
ATOM 734 C CA . GLU A 1 94 ? -13.347 1.328 2.009 1.00 81.50 94 GLU A CA 1
ATOM 735 C C . GLU A 1 94 ? -11.829 1.218 1.911 1.00 81.50 94 GLU A C 1
ATOM 737 O O . GLU A 1 94 ? -11.121 1.440 2.899 1.00 81.50 94 GLU A O 1
ATOM 742 N N . LEU A 1 95 ? -11.335 0.888 0.721 1.00 83.94 95 LEU A N 1
ATOM 743 C CA . LEU A 1 95 ? -9.915 0.827 0.418 1.00 83.94 95 LEU A CA 1
ATOM 744 C C . LEU A 1 95 ? -9.686 1.298 -1.017 1.00 83.94 95 LEU A C 1
ATOM 746 O O . LEU A 1 95 ? -10.148 0.660 -1.959 1.00 83.94 95 LEU A O 1
ATOM 750 N N . LEU A 1 96 ? -8.968 2.408 -1.173 1.00 83.75 96 LEU A N 1
ATOM 751 C CA . LEU A 1 96 ? -8.626 2.993 -2.466 1.00 83.75 96 LEU A CA 1
ATOM 752 C C . LEU A 1 96 ? -7.113 3.163 -2.575 1.00 83.75 96 LEU A C 1
ATOM 754 O O . LEU A 1 96 ? -6.442 3.593 -1.633 1.00 83.75 96 LEU A O 1
ATOM 758 N N . LEU A 1 97 ? -6.579 2.850 -3.751 1.00 85.25 97 LEU A N 1
ATOM 759 C CA . LEU A 1 97 ? -5.177 3.049 -4.088 1.00 85.25 97 LEU A CA 1
ATOM 760 C C . LEU A 1 97 ? -5.073 4.243 -5.033 1.00 85.25 97 LEU A C 1
ATOM 762 O O . LEU A 1 97 ? -5.642 4.223 -6.120 1.00 85.25 97 LEU A O 1
ATOM 766 N N . ASN A 1 98 ? -4.330 5.269 -4.625 1.00 80.75 98 ASN A N 1
ATOM 767 C CA . ASN A 1 98 ? -4.080 6.446 -5.447 1.00 80.75 98 ASN A CA 1
ATOM 768 C C . ASN A 1 98 ? -2.630 6.448 -5.922 1.00 80.75 98 ASN A C 1
ATOM 770 O O . ASN A 1 98 ? -1.689 6.347 -5.128 1.00 80.75 98 ASN A O 1
ATOM 774 N N . GLY A 1 99 ? -2.450 6.627 -7.223 1.00 82.19 99 GLY A N 1
ATOM 775 C CA . GLY A 1 99 ? -1.152 6.626 -7.878 1.00 82.19 99 GLY A CA 1
ATOM 776 C C . GLY A 1 99 ? -1.241 7.159 -9.301 1.00 82.19 99 GLY A C 1
ATOM 777 O O . GLY A 1 99 ? -2.269 7.693 -9.710 1.00 82.19 99 GLY A O 1
ATOM 778 N N . CYS A 1 100 ? -0.152 7.013 -10.041 1.00 75.25 100 CYS A N 1
ATOM 779 C CA . CYS A 1 100 ? -0.121 7.213 -11.487 1.00 75.25 100 CYS A CA 1
ATOM 780 C C . CYS A 1 100 ? 0.501 5.983 -12.141 1.00 75.25 100 CYS A C 1
ATOM 782 O O . CYS A 1 100 ? 1.301 5.290 -11.505 1.00 75.25 100 CYS A O 1
ATOM 784 N N . LYS A 1 101 ? 0.155 5.710 -13.398 1.00 71.62 101 LYS A N 1
ATOM 785 C CA . LYS A 1 101 ? 0.815 4.637 -14.142 1.00 71.62 101 LYS A CA 1
ATOM 786 C C . LYS A 1 101 ? 2.288 4.987 -14.295 1.00 71.62 101 LYS A C 1
ATOM 788 O O . LYS A 1 101 ? 2.633 6.165 -14.415 1.00 71.62 101 LYS A O 1
ATOM 793 N N . ALA A 1 102 ? 3.158 3.981 -14.292 1.00 67.88 102 ALA A N 1
ATOM 794 C CA . ALA A 1 102 ? 4.578 4.224 -14.534 1.00 67.88 102 ALA A CA 1
ATOM 795 C C . ALA A 1 102 ? 4.804 4.858 -15.923 1.00 67.88 102 ALA A C 1
ATOM 797 O O . ALA A 1 102 ? 5.660 5.724 -16.062 1.00 67.88 102 ALA A O 1
ATOM 798 N N . SER A 1 103 ? 3.968 4.506 -16.911 1.00 62.16 103 SER A N 1
ATOM 799 C CA . SER A 1 103 ? 3.9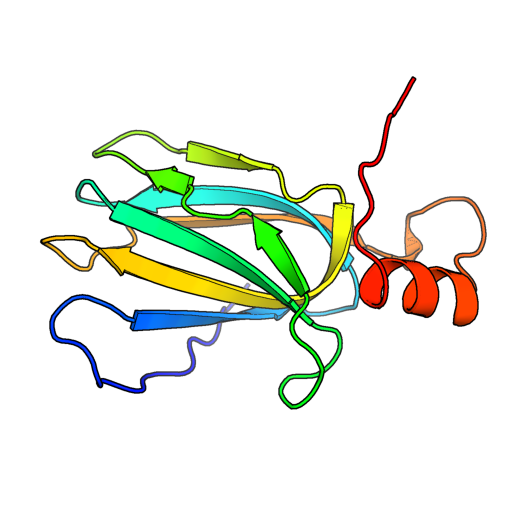77 5.077 -18.267 1.00 62.16 103 SER A CA 1
ATOM 800 C C . SER A 1 103 ? 3.684 6.578 -18.329 1.00 62.16 103 SER A C 1
ATOM 802 O O . SER A 1 103 ? 4.071 7.233 -19.292 1.00 62.16 103 SER A O 1
ATOM 804 N N . ASP A 1 104 ? 2.988 7.125 -17.331 1.00 62.75 104 ASP A N 1
ATOM 805 C CA . ASP A 1 104 ? 2.525 8.518 -17.340 1.00 62.75 104 ASP A CA 1
ATOM 806 C C . ASP A 1 104 ? 3.563 9.481 -16.732 1.00 62.75 104 ASP A C 1
ATOM 808 O O . ASP A 1 104 ? 3.371 10.701 -16.730 1.00 62.75 104 ASP A O 1
ATOM 812 N N . ILE A 1 105 ? 4.668 8.954 -16.193 1.00 62.16 105 ILE A N 1
ATOM 813 C CA . ILE A 1 105 ? 5.765 9.747 -15.636 1.00 62.16 105 ILE A CA 1
ATOM 814 C C . ILE A 1 105 ? 6.637 10.224 -16.803 1.00 62.16 105 ILE A C 1
ATOM 816 O O . ILE A 1 105 ? 7.308 9.433 -17.457 1.00 62.16 105 ILE A O 1
ATOM 820 N N . LYS A 1 106 ? 6.603 11.533 -17.097 1.00 46.91 106 LYS A N 1
ATOM 821 C CA . LYS A 1 106 ? 7.453 12.140 -18.133 1.00 46.91 106 LYS A CA 1
ATOM 822 C C . LYS A 1 106 ? 8.923 12.094 -17.702 1.00 46.91 106 LYS A C 1
ATOM 824 O O . LYS A 1 106 ? 9.266 12.622 -16.648 1.00 46.91 106 LYS A O 1
ATOM 829 N N . GLY A 1 107 ? 9.763 11.520 -18.560 1.00 53.56 107 GLY A N 1
ATOM 830 C CA . GLY A 1 107 ? 11.136 11.112 -18.259 1.00 53.56 107 GLY A CA 1
ATOM 831 C C . GLY A 1 107 ? 11.171 9.590 -18.219 1.00 53.56 107 GLY A C 1
ATOM 832 O O . GLY A 1 107 ? 10.505 8.996 -17.379 1.00 53.56 107 GLY A O 1
ATOM 833 N N . GLU A 1 108 ? 11.857 8.962 -19.174 1.00 46.03 108 GLU A N 1
ATOM 834 C CA . GLU A 1 108 ? 11.934 7.502 -19.257 1.00 46.03 108 GLU A CA 1
ATOM 835 C C . GLU A 1 108 ? 12.492 6.950 -17.938 1.00 46.03 108 GLU A C 1
ATOM 837 O O . GLU A 1 108 ? 13.677 7.103 -17.657 1.00 46.03 108 GLU A O 1
ATOM 842 N N . MET A 1 109 ? 11.643 6.336 -17.105 1.00 53.31 109 MET A N 1
ATOM 843 C CA . MET A 1 109 ? 12.133 5.512 -16.003 1.00 53.31 109 MET A CA 1
ATOM 844 C C . MET A 1 109 ? 12.759 4.278 -16.632 1.00 53.31 109 MET A C 1
ATOM 846 O O . MET A 1 109 ? 12.058 3.400 -17.143 1.00 53.31 109 MET A O 1
ATOM 850 N N . THR A 1 110 ? 14.085 4.220 -16.607 1.00 55.22 110 THR A N 1
ATOM 851 C CA . THR A 1 110 ? 14.804 3.036 -17.055 1.00 55.22 110 THR A CA 1
ATOM 852 C C . THR A 1 110 ? 14.500 1.864 -16.116 1.00 55.22 110 THR A C 1
ATOM 854 O O . THR A 1 110 ? 14.021 2.013 -14.979 1.00 55.22 110 THR A O 1
ATOM 857 N N . SER A 1 111 ? 14.781 0.646 -16.574 1.00 53.91 111 SER A N 1
ATOM 858 C CA . SER A 1 111 ? 14.733 -0.541 -15.717 1.00 53.91 111 SER A CA 1
ATOM 859 C C . SER A 1 111 ? 15.605 -0.376 -14.464 1.00 53.91 111 SER A C 1
ATOM 861 O O . SER A 1 111 ? 15.181 -0.796 -13.386 1.00 53.91 111 SER A O 1
ATOM 863 N N . GLU A 1 112 ? 16.746 0.312 -14.590 1.00 54.72 112 GLU A N 1
ATOM 864 C CA . GLU A 1 112 ? 17.693 0.606 -13.507 1.00 54.72 112 GLU A CA 1
ATOM 865 C C . GLU A 1 112 ? 17.114 1.580 -12.473 1.00 54.72 112 GLU A C 1
ATOM 867 O O . GLU A 1 112 ? 17.181 1.304 -11.274 1.00 54.72 112 GLU A O 1
ATOM 872 N N . ASP A 1 113 ? 16.452 2.660 -12.903 1.00 53.12 113 ASP A N 1
ATOM 873 C CA . ASP A 1 113 ? 15.790 3.613 -11.994 1.00 53.12 113 ASP A CA 1
ATOM 874 C C . ASP A 1 113 ? 14.733 2.912 -11.142 1.00 53.12 113 ASP A C 1
ATOM 876 O O . ASP A 1 113 ? 14.616 3.103 -9.929 1.00 53.12 113 ASP A O 1
ATOM 880 N N . THR A 1 114 ? 13.977 2.026 -11.783 1.00 54.28 114 THR A N 1
ATOM 881 C CA . THR A 1 114 ? 12.924 1.258 -11.127 1.00 54.28 114 THR A CA 1
ATOM 882 C C . THR A 1 114 ? 13.491 0.217 -10.154 1.00 54.28 114 THR A C 1
ATOM 884 O O . THR A 1 114 ? 12.796 -0.222 -9.238 1.00 54.28 114 THR A O 1
ATOM 887 N N . GLU A 1 115 ? 14.710 -0.262 -10.375 1.00 48.59 115 GLU A N 1
ATOM 888 C CA . GLU A 1 115 ? 15.401 -1.217 -9.507 1.00 48.59 115 GLU A CA 1
ATOM 889 C C . GLU A 1 115 ? 16.046 -0.508 -8.307 1.00 48.59 115 GLU A C 1
ATOM 891 O O . GLU A 1 115 ? 15.885 -0.944 -7.166 1.00 48.59 115 GLU A O 1
ATOM 896 N N . LEU A 1 116 ? 16.653 0.660 -8.537 1.00 50.53 116 LEU A N 1
ATOM 897 C CA . LEU A 1 116 ? 17.169 1.553 -7.500 1.00 50.53 116 LEU A CA 1
ATOM 898 C C . LEU A 1 116 ? 16.076 1.961 -6.508 1.00 50.53 116 LEU A C 1
ATOM 900 O O . LEU A 1 116 ? 16.260 1.793 -5.303 1.00 50.53 116 LEU A O 1
ATOM 904 N N . LEU A 1 117 ? 14.919 2.415 -7.004 1.00 49.38 117 LEU A N 1
ATOM 905 C CA . LEU A 1 117 ? 13.773 2.844 -6.188 1.00 49.38 117 LEU A CA 1
ATOM 906 C C . LEU A 1 117 ? 13.242 1.774 -5.230 1.00 49.38 117 LEU A C 1
ATOM 908 O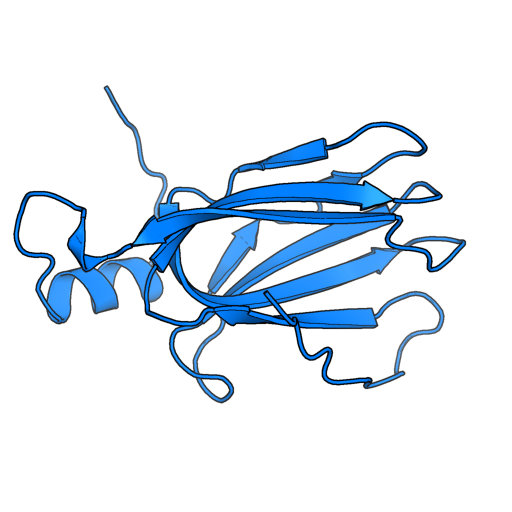 O . LEU A 1 117 ? 12.644 2.103 -4.207 1.00 49.38 117 LEU A O 1
ATOM 912 N N . LEU A 1 118 ? 13.431 0.502 -5.568 1.00 47.47 118 LEU A N 1
ATOM 913 C CA . LEU A 1 118 ? 12.926 -0.621 -4.785 1.00 47.47 118 LEU A CA 1
ATOM 914 C C . LEU A 1 118 ? 13.970 -1.201 -3.833 1.00 47.47 118 LEU A C 1
ATOM 916 O O . LEU A 1 118 ? 13.609 -1.778 -2.811 1.00 47.47 118 LEU A O 1
ATOM 920 N N . ASN A 1 119 ? 15.256 -1.021 -4.127 1.00 39.06 119 ASN A N 1
ATOM 921 C CA . ASN A 1 119 ? 16.332 -1.691 -3.400 1.00 39.06 119 ASN A CA 1
ATOM 922 C C . ASN A 1 119 ? 17.062 -0.792 -2.390 1.00 39.06 119 ASN A C 1
ATOM 924 O O . ASN A 1 119 ? 17.995 -1.252 -1.729 1.00 39.06 119 ASN A O 1
ATOM 928 N N . ARG A 1 120 ? 16.650 0.473 -2.219 1.00 29.12 120 ARG A N 1
ATOM 929 C CA . ARG A 1 120 ? 17.226 1.383 -1.212 1.00 29.12 120 ARG A CA 1
ATOM 930 C C . ARG A 1 120 ? 16.150 2.164 -0.438 1.00 29.12 120 ARG A C 1
ATOM 932 O O . ARG A 1 120 ? 15.117 2.515 -1.003 1.00 29.12 120 ARG A O 1
ATOM 939 N N . PRO A 1 121 ? 16.373 2.461 0.857 1.00 30.78 121 PRO A N 1
ATOM 940 C CA . PRO A 1 121 ? 15.479 3.310 1.637 1.00 30.78 121 PRO A CA 1
ATOM 941 C C . PRO A 1 121 ? 15.641 4.766 1.182 1.00 30.78 121 PRO A C 1
ATOM 943 O O . PRO A 1 121 ? 16.659 5.392 1.472 1.00 30.78 121 PRO A O 1
ATOM 946 N N . TYR A 1 122 ? 14.657 5.309 0.465 1.00 36.06 122 TYR A N 1
ATOM 947 C CA . TYR A 1 122 ? 14.683 6.703 0.019 1.00 36.06 122 TYR A CA 1
ATOM 948 C C . TYR A 1 122 ? 13.626 7.560 0.710 1.00 36.06 122 TYR A C 1
ATOM 950 O O . TYR A 1 122 ? 12.465 7.174 0.846 1.00 36.06 122 TYR A O 1
ATOM 958 N N . THR A 1 123 ? 14.042 8.773 1.071 1.00 24.44 123 THR A N 1
ATOM 959 C CA . THR A 1 123 ? 13.168 9.899 1.398 1.00 24.44 123 THR A CA 1
ATOM 960 C C . THR A 1 123 ? 13.106 10.785 0.157 1.00 24.44 123 THR A C 1
ATOM 962 O O . THR A 1 123 ? 14.080 11.465 -0.158 1.00 24.44 123 THR A O 1
ATOM 965 N N . PHE A 1 124 ? 11.992 10.768 -0.574 1.00 33.12 124 PHE A N 1
ATOM 966 C CA . PHE A 1 124 ? 11.785 11.708 -1.678 1.00 33.12 124 PHE A CA 1
ATOM 967 C C . PHE A 1 124 ? 11.462 13.097 -1.120 1.00 33.12 124 PHE A C 1
ATOM 969 O O . PHE A 1 124 ? 10.445 13.276 -0.448 1.00 33.12 124 PHE A O 1
ATOM 976 N N . ILE A 1 125 ? 12.328 14.071 -1.403 1.00 21.67 125 ILE A N 1
ATOM 977 C CA . ILE A 1 125 ? 12.056 15.498 -1.207 1.00 21.67 125 ILE A CA 1
ATOM 978 C C . ILE A 1 125 ? 11.571 16.029 -2.557 1.00 21.67 125 ILE A C 1
ATOM 980 O O . ILE A 1 125 ? 12.313 15.983 -3.535 1.00 21.67 125 ILE A O 1
ATOM 984 N N . TYR A 1 126 ? 10.326 16.496 -2.616 1.00 28.34 126 TYR A N 1
ATOM 985 C CA . TYR A 1 126 ? 9.823 17.255 -3.759 1.00 28.34 126 TYR A CA 1
ATOM 986 C C . TYR A 1 126 ? 9.929 18.748 -3.433 1.00 28.34 126 TYR A C 1
ATOM 988 O O . TYR A 1 126 ? 9.528 19.149 -2.337 1.00 28.34 126 TYR A O 1
ATOM 996 N N . ASN A 1 127 ? 10.473 19.527 -4.374 1.00 25.11 127 ASN A N 1
ATOM 997 C CA . ASN A 1 127 ? 10.325 20.986 -4.417 1.00 25.11 127 ASN A CA 1
ATOM 998 C C . ASN A 1 127 ? 8.936 21.361 -4.936 1.00 25.11 127 ASN A C 1
ATOM 1000 O O . ASN A 1 127 ? 8.451 20.656 -5.853 1.00 25.11 127 ASN A O 1
#

Foldseek 3Di:
DDWDWDDFDDDDPFKTKTKGFDPAWWFWFKKKWADQAKWFKWKWFDPDPPDDTHTQGGRDIHGHPDTDIDGRQRAIHRMMMMMTPGDDDDDTPDIDTDTGHPVVDPDDCDPVNNVVSRPDDDDDDDD

Sequence (127 aa):
MQTEILNHDIESKNSFSVILSLDELSCLRSVLIKYSTRAVINVSVAKSLNGQWVRAARNAIVTHSKIRTIKTGSLPAKYVKIDFLEGEVRLIQELLLNGCKASDIKGEMTSEDTELLLNRPYTFIYN

Secondary structure (DSSP, 8-state):
-----------STT-EEEEEEEEEEEEEEEEEEEESS-EEEEEEEESSTTSPPEEEEEEEEE-BTS-EEEEEEEEEEEEEEEEEEEESS--EEEEEEEEEEGGGSSS---HHHHHHHHHS---PPP-

Organism: NCBI:txid5963

Radius of gyration: 14.86 Å; chains: 1; bounding box: 33×38×37 Å

pLDDT: mean 72.3, std 20.27, range [21.67, 94.06]